Protein AF-A0A2T4V054-F1 (afdb_monomer_lite)

Radius of gyration: 21.87 Å; chains: 1; bounding box: 86×42×45 Å

Sequence (183 aa):
MKWMMSVMTAVMMFVSVGAARAADAPSCDAKTSPIANQKAADAACPGVCTKAGYGKWNGQWTNTPPSGVGPVCGCAAKSQDAKTSPIANQQDADKRCPSVCKGANGVWNGQWTNTPPSGAGPVCGCYQMKAADVKTSPIANQQDADKRCPAVCAGAKATWNGQWTNTPPSGAGPVCGCLTPSC

pLDDT: mean 85.58, std 17.86, range [34.59, 98.06]

Structure (mmCIF, N/CA/C/O backbone):
data_AF-A0A2T4V054-F1
#
_entry.id   AF-A0A2T4V054-F1
#
loop_
_atom_site.group_PDB
_atom_site.id
_atom_site.type_symbol
_atom_site.label_atom_id
_atom_site.label_alt_id
_atom_site.label_comp_id
_atom_site.label_asym_id
_atom_site.label_entity_id
_atom_site.label_seq_id
_atom_site.pdbx_PDB_ins_code
_atom_site.Cartn_x
_atom_site.Cartn_y
_atom_site.Cartn_z
_atom_site.occupancy
_atom_site.B_iso_or_equiv
_atom_site.auth_seq_id
_atom_site.auth_comp_id
_atom_site.auth_asym_id
_atom_site.auth_atom_id
_atom_site.pdbx_PDB_model_num
ATOM 1 N N . MET A 1 1 ? 60.640 27.526 14.794 1.00 42.44 1 MET A N 1
ATOM 2 C CA . MET A 1 1 ? 59.370 27.788 14.082 1.00 42.44 1 MET A CA 1
ATOM 3 C C . MET A 1 1 ? 58.740 26.451 13.731 1.00 42.44 1 MET A C 1
ATOM 5 O O . MET A 1 1 ? 59.196 25.802 12.801 1.00 42.44 1 MET A O 1
ATOM 9 N N . LYS A 1 2 ? 57.784 25.972 14.530 1.00 38.00 2 LYS A N 1
ATOM 10 C CA . LYS A 1 2 ? 57.087 24.704 14.280 1.00 38.00 2 LYS A CA 1
ATOM 11 C C . LYS A 1 2 ? 55.597 25.012 14.371 1.00 38.00 2 LYS A C 1
ATOM 13 O O . LYS A 1 2 ? 55.129 25.487 15.398 1.00 38.00 2 LYS A O 1
ATOM 18 N N . TRP A 1 3 ? 54.944 24.916 13.220 1.00 35.88 3 TRP A N 1
ATOM 19 C CA . TRP A 1 3 ? 53.585 25.369 12.955 1.00 35.88 3 TRP A CA 1
ATOM 20 C C . TRP A 1 3 ? 52.555 24.543 13.735 1.00 35.88 3 TRP A C 1
ATOM 22 O O . TRP A 1 3 ? 52.638 23.317 13.762 1.00 35.88 3 TRP A O 1
ATOM 32 N N . MET A 1 4 ? 51.578 25.225 14.338 1.00 38.69 4 MET A N 1
ATOM 33 C CA . MET A 1 4 ? 50.350 24.623 14.864 1.00 38.69 4 MET A CA 1
ATOM 34 C C . MET A 1 4 ? 49.460 24.229 13.679 1.00 38.69 4 MET A C 1
ATOM 36 O O . MET A 1 4 ? 49.055 25.089 12.900 1.00 38.69 4 MET A O 1
ATOM 40 N N . MET A 1 5 ? 49.151 22.941 13.533 1.00 35.12 5 MET A N 1
ATOM 41 C CA . MET A 1 5 ? 48.076 22.483 12.653 1.00 35.12 5 MET A CA 1
ATOM 42 C C . MET A 1 5 ? 46.767 22.462 13.447 1.00 35.12 5 MET A C 1
ATOM 44 O O . MET A 1 5 ? 46.600 21.654 14.359 1.00 35.12 5 MET A O 1
ATOM 48 N N . SER A 1 6 ? 45.852 23.366 13.093 1.00 42.09 6 SER A N 1
ATOM 49 C CA . SER A 1 6 ? 44.448 23.327 13.505 1.00 42.09 6 SER A CA 1
ATOM 50 C C . SER A 1 6 ? 43.785 22.055 12.986 1.00 42.09 6 SER A C 1
ATOM 52 O O . SER A 1 6 ? 43.745 21.811 11.781 1.00 42.09 6 SER A O 1
ATOM 54 N N . VAL A 1 7 ? 43.221 21.268 13.897 1.00 38.94 7 VAL A N 1
ATOM 55 C CA . VAL A 1 7 ? 42.342 20.146 13.565 1.00 38.94 7 VAL A CA 1
ATOM 56 C C . VAL A 1 7 ? 40.969 20.726 13.222 1.00 38.94 7 VAL A C 1
ATOM 58 O O . VAL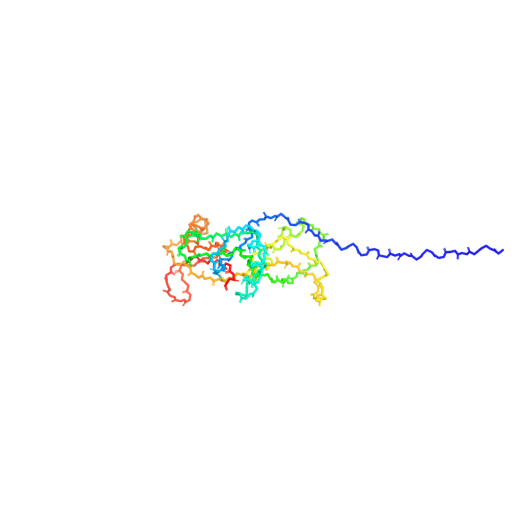 A 1 7 ? 40.240 21.179 14.100 1.00 38.94 7 VAL A O 1
ATOM 61 N N . MET A 1 8 ? 40.625 20.751 11.933 1.00 36.91 8 MET A N 1
ATOM 62 C CA . MET A 1 8 ? 39.249 20.972 11.486 1.00 36.91 8 MET A CA 1
ATOM 63 C C . MET A 1 8 ? 38.428 19.720 11.801 1.00 36.91 8 MET A C 1
ATOM 65 O O . MET A 1 8 ? 38.598 18.676 11.172 1.00 36.91 8 MET A O 1
ATOM 69 N N . THR A 1 9 ? 37.529 19.824 12.774 1.00 39.38 9 THR A N 1
ATOM 70 C CA . THR A 1 9 ? 36.533 18.794 13.072 1.00 39.38 9 THR A CA 1
ATOM 71 C C . THR A 1 9 ? 35.526 18.729 11.92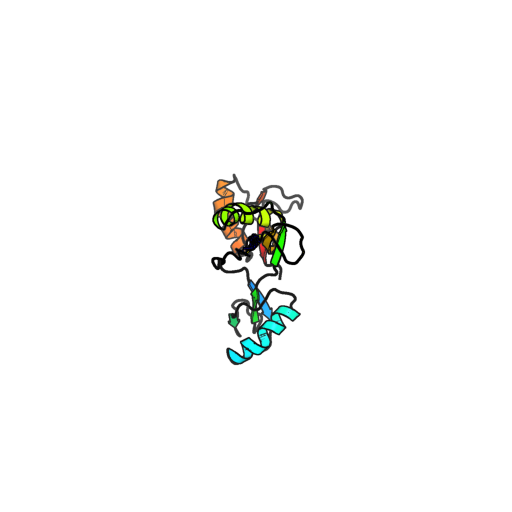3 1.00 39.38 9 THR A C 1
ATOM 73 O O . THR A 1 9 ? 34.579 19.510 11.861 1.00 39.38 9 THR A O 1
ATOM 76 N N . ALA A 1 10 ? 35.738 17.807 10.986 1.00 36.38 10 ALA A N 1
ATOM 77 C CA . ALA A 1 10 ? 34.748 17.456 9.978 1.00 36.38 10 ALA A CA 1
ATOM 78 C C . ALA A 1 10 ? 33.582 16.730 10.665 1.00 36.38 10 ALA A C 1
ATOM 80 O O . ALA A 1 10 ? 33.705 15.577 11.079 1.00 36.38 10 ALA A O 1
ATOM 81 N N . VAL A 1 11 ? 32.444 17.411 10.807 1.00 39.69 11 VAL A N 1
ATOM 82 C CA . VAL A 1 11 ? 31.180 16.781 11.202 1.00 39.69 11 VAL A CA 1
ATOM 83 C C . VAL A 1 11 ? 30.738 15.892 10.038 1.00 39.69 11 VAL A C 1
ATOM 85 O O . VAL A 1 11 ? 30.107 16.357 9.092 1.00 39.69 11 VAL A O 1
ATOM 88 N N . MET A 1 12 ? 31.114 14.610 10.071 1.00 34.59 12 MET A N 1
ATOM 89 C CA . MET A 1 12 ? 30.532 13.590 9.198 1.00 34.59 12 MET A CA 1
ATOM 90 C C . MET A 1 12 ? 29.040 13.484 9.525 1.00 34.59 12 MET A C 1
ATOM 92 O O . MET A 1 12 ? 28.652 12.862 10.513 1.00 34.59 12 MET A O 1
ATOM 96 N N . MET A 1 13 ? 28.193 14.111 8.708 1.00 37.84 13 MET A N 1
ATOM 97 C CA . MET A 1 13 ? 26.762 13.822 8.711 1.00 37.84 13 MET A CA 1
ATOM 98 C C . MET A 1 13 ? 26.572 12.408 8.161 1.00 37.84 13 MET A C 1
ATOM 100 O O . MET A 1 13 ? 26.610 12.180 6.954 1.00 37.84 13 MET A O 1
ATOM 104 N N . PHE A 1 14 ? 26.410 11.445 9.064 1.00 35.50 14 PHE A N 1
ATOM 105 C CA . PHE A 1 14 ? 25.989 10.096 8.715 1.00 35.50 14 PHE A CA 1
ATOM 106 C C . PHE A 1 14 ? 24.560 10.162 8.165 1.00 35.50 14 PHE A C 1
ATOM 108 O O . PHE A 1 14 ? 23.611 10.439 8.899 1.00 35.50 14 PHE A O 1
ATOM 115 N N . VAL A 1 15 ? 24.402 9.923 6.862 1.00 42.66 15 VAL A N 1
ATOM 116 C CA . VAL A 1 15 ? 23.090 9.698 6.248 1.00 42.66 15 VAL A CA 1
ATOM 117 C C . VAL A 1 15 ? 22.665 8.279 6.618 1.00 42.66 15 VAL A C 1
ATOM 119 O O . VAL A 1 15 ? 22.971 7.317 5.916 1.00 42.66 15 VAL A O 1
ATOM 122 N N . SER A 1 16 ? 22.012 8.127 7.768 1.00 40.94 16 SER A N 1
ATOM 123 C CA . SER A 1 16 ? 21.451 6.847 8.200 1.00 40.94 16 SER A CA 1
ATOM 124 C C . SER A 1 16 ? 20.199 6.553 7.372 1.00 40.94 16 SER A C 1
ATOM 126 O O . SER A 1 16 ? 19.096 6.951 7.738 1.00 40.94 16 SER A O 1
ATOM 128 N N . VAL A 1 17 ? 20.355 5.872 6.237 1.00 53.53 17 VAL A N 1
ATOM 129 C CA . VAL A 1 17 ? 19.216 5.250 5.550 1.00 53.53 17 VAL A CA 1
ATOM 130 C C . VAL A 1 17 ? 18.966 3.913 6.246 1.00 53.53 17 VAL A C 1
ATOM 132 O O . VAL A 1 17 ? 19.754 2.979 6.102 1.00 53.53 17 VAL A O 1
ATOM 135 N N . GLY A 1 18 ? 17.918 3.829 7.066 1.00 47.25 18 GLY A N 1
ATOM 136 C CA . GLY A 1 18 ? 17.509 2.563 7.674 1.00 47.25 18 GLY A CA 1
ATOM 137 C C . GLY A 1 18 ? 17.113 1.555 6.592 1.00 47.25 18 GLY A C 1
ATOM 138 O O . GLY A 1 18 ? 16.280 1.854 5.737 1.00 47.25 18 GLY A O 1
ATOM 139 N N . ALA A 1 19 ? 17.714 0.363 6.600 1.00 46.66 19 ALA A N 1
ATOM 140 C CA . ALA A 1 19 ? 17.305 -0.727 5.721 1.00 46.66 19 ALA A CA 1
ATOM 141 C C . ALA A 1 19 ? 15.933 -1.255 6.173 1.00 46.66 19 ALA A C 1
ATOM 143 O O . ALA A 1 19 ? 15.786 -1.752 7.290 1.00 46.66 19 ALA A O 1
ATOM 144 N N . ALA A 1 20 ? 14.926 -1.138 5.307 1.00 45.62 20 ALA A N 1
ATOM 145 C CA . ALA A 1 20 ? 13.578 -1.610 5.596 1.00 45.62 20 ALA A CA 1
ATOM 146 C C . ALA A 1 20 ? 13.527 -3.139 5.692 1.00 45.62 20 ALA A C 1
ATOM 148 O O . ALA A 1 20 ? 14.070 -3.855 4.848 1.00 45.62 20 ALA A O 1
ATOM 149 N N . ARG A 1 21 ? 12.779 -3.645 6.677 1.00 42.16 21 ARG A N 1
ATOM 150 C CA . ARG A 1 21 ? 12.194 -4.982 6.572 1.00 42.16 21 ARG A CA 1
ATOM 151 C C . ARG A 1 21 ? 11.099 -4.874 5.515 1.00 42.16 21 ARG A C 1
ATOM 153 O O . ARG A 1 21 ? 10.192 -4.061 5.673 1.00 42.16 21 ARG A O 1
ATOM 160 N N . ALA A 1 22 ? 11.203 -5.640 4.433 1.00 37.44 22 ALA A N 1
ATOM 161 C CA . ALA A 1 22 ? 10.132 -5.758 3.455 1.00 37.44 22 ALA A CA 1
ATOM 162 C C . ALA A 1 22 ? 8.937 -6.451 4.132 1.00 37.44 22 ALA A C 1
ATOM 164 O O . ALA A 1 22 ? 8.830 -7.671 4.127 1.00 37.44 22 ALA A O 1
ATOM 165 N N . ALA A 1 23 ? 8.077 -5.676 4.791 1.00 44.91 23 ALA A N 1
ATOM 166 C CA . ALA A 1 23 ? 6.675 -6.047 4.880 1.00 44.91 23 ALA A CA 1
ATOM 167 C C . ALA A 1 23 ? 6.145 -6.020 3.444 1.00 44.91 23 ALA A C 1
ATOM 169 O O . ALA A 1 23 ? 6.506 -5.099 2.705 1.00 44.91 23 ALA A O 1
ATOM 170 N N . ASP A 1 24 ? 5.366 -7.024 3.037 1.00 60.12 24 ASP A N 1
ATOM 171 C CA . ASP A 1 24 ? 4.800 -7.104 1.690 1.00 60.12 24 ASP A CA 1
ATOM 172 C C . ASP A 1 24 ? 4.144 -5.766 1.335 1.00 60.12 24 ASP A C 1
ATOM 174 O O . ASP A 1 24 ? 3.105 -5.388 1.882 1.00 60.12 24 ASP A O 1
ATOM 178 N N . ALA A 1 25 ? 4.827 -4.993 0.489 1.00 66.81 25 ALA A N 1
ATOM 179 C CA . ALA A 1 25 ? 4.408 -3.646 0.158 1.00 66.81 25 ALA A CA 1
ATOM 180 C C . ALA A 1 25 ? 3.007 -3.721 -0.457 1.00 66.81 25 ALA A C 1
ATOM 182 O O . ALA A 1 25 ? 2.797 -4.552 -1.349 1.00 66.81 25 ALA A O 1
ATOM 183 N N . PRO A 1 26 ? 2.059 -2.857 -0.048 1.00 83.44 26 PRO A N 1
ATOM 184 C CA . PRO A 1 26 ? 0.766 -2.804 -0.702 1.00 83.44 26 PRO A CA 1
ATOM 185 C C . PRO A 1 26 ? 0.980 -2.600 -2.206 1.00 83.44 26 PRO A C 1
ATOM 187 O O . PRO A 1 26 ? 1.778 -1.750 -2.618 1.00 83.44 26 PRO A O 1
ATOM 190 N N . SER A 1 27 ? 0.320 -3.422 -3.018 1.00 85.75 27 SER A N 1
ATOM 191 C CA . SER A 1 27 ? 0.563 -3.508 -4.455 1.00 85.75 27 SER A CA 1
ATOM 192 C C . SER A 1 27 ? -0.685 -3.185 -5.273 1.00 85.75 27 SER A C 1
ATOM 194 O O . SER A 1 27 ? -1.819 -3.287 -4.806 1.00 85.75 27 SER A O 1
ATOM 196 N N . CYS A 1 28 ? -0.444 -2.750 -6.504 1.00 90.00 28 CYS A N 1
ATOM 197 C CA . CYS A 1 28 ? -1.423 -2.325 -7.486 1.00 90.00 28 CYS A CA 1
ATOM 198 C C . CYS A 1 28 ? -1.206 -3.108 -8.776 1.00 90.00 28 CYS A C 1
ATOM 200 O O . CYS A 1 28 ? -0.109 -3.083 -9.333 1.00 90.00 28 CYS A O 1
ATOM 202 N N . ASP A 1 29 ? -2.256 -3.733 -9.296 1.00 92.88 29 ASP A N 1
ATOM 203 C CA . ASP A 1 29 ? -2.210 -4.358 -10.614 1.00 92.88 29 ASP A CA 1
ATOM 204 C C . ASP A 1 29 ? -2.430 -3.299 -11.700 1.00 92.88 29 ASP A C 1
ATOM 206 O O . ASP A 1 29 ? -3.502 -2.692 -11.804 1.00 92.88 29 ASP A O 1
ATOM 210 N N . ALA A 1 30 ? -1.419 -3.076 -12.537 1.00 94.19 30 ALA A N 1
ATOM 211 C CA . ALA A 1 30 ? -1.528 -2.219 -13.711 1.00 94.19 30 ALA A CA 1
ATOM 212 C C . ALA A 1 30 ? -1.707 -3.068 -14.970 1.00 94.19 30 ALA A C 1
ATOM 214 O O . ALA A 1 30 ? -0.842 -3.873 -15.315 1.00 94.19 30 ALA A O 1
ATOM 215 N N . LYS A 1 31 ? -2.830 -2.873 -15.670 1.00 95.56 31 LYS A N 1
ATOM 216 C CA . LYS A 1 31 ? -3.133 -3.580 -16.922 1.00 95.56 31 LYS A CA 1
ATOM 217 C C . LYS A 1 31 ? -2.047 -3.351 -17.970 1.00 95.56 31 LYS A C 1
ATOM 219 O O . LYS A 1 31 ? -1.586 -2.227 -18.169 1.00 95.56 31 LYS A O 1
ATOM 224 N N . THR A 1 32 ? -1.707 -4.414 -18.685 1.00 95.88 32 THR A N 1
ATOM 225 C CA . THR A 1 32 ? -0.728 -4.404 -19.770 1.00 95.88 32 THR A CA 1
ATOM 226 C C . THR A 1 32 ? -1.152 -5.351 -20.894 1.00 95.88 32 THR A C 1
ATOM 228 O O . THR A 1 32 ? -2.123 -6.098 -20.781 1.00 95.88 32 THR A O 1
ATOM 231 N N . SER A 1 33 ? -0.436 -5.291 -22.013 1.00 94.06 33 SER A N 1
ATOM 232 C CA . SER A 1 33 ? -0.503 -6.330 -23.045 1.00 94.06 33 SER A CA 1
ATOM 233 C C . SER A 1 33 ? 0.184 -7.613 -22.557 1.00 94.06 33 SER A C 1
ATOM 235 O O . SER A 1 33 ? 1.006 -7.532 -21.642 1.00 94.06 33 SER A O 1
ATOM 237 N N . PRO A 1 34 ? -0.107 -8.786 -23.155 1.00 96.31 34 PRO A N 1
ATOM 238 C CA . PRO A 1 34 ? 0.550 -10.035 -22.784 1.00 96.31 34 PRO A CA 1
ATOM 239 C C . PRO A 1 34 ? 2.073 -9.913 -22.759 1.00 96.31 34 PRO A C 1
ATOM 241 O O . PRO A 1 34 ? 2.689 -9.413 -23.701 1.00 96.31 34 PRO A O 1
ATOM 244 N N . ILE A 1 35 ? 2.676 -10.384 -21.672 1.00 96.81 35 ILE A N 1
ATOM 245 C CA . ILE A 1 35 ? 4.122 -10.375 -21.472 1.00 96.81 35 ILE A CA 1
ATOM 246 C C . ILE A 1 35 ? 4.659 -11.770 -21.784 1.00 96.81 35 ILE A C 1
ATOM 248 O O . ILE A 1 35 ? 4.182 -12.768 -21.247 1.00 96.81 35 ILE A O 1
ATOM 252 N N . ALA A 1 36 ? 5.662 -11.846 -22.656 1.00 97.12 36 ALA A N 1
ATOM 253 C CA . ALA A 1 36 ? 6.212 -13.124 -23.101 1.00 97.12 36 ALA A CA 1
ATOM 254 C C . ALA A 1 36 ? 7.127 -13.790 -22.059 1.00 97.12 36 ALA A C 1
ATOM 256 O O . ALA A 1 36 ? 7.195 -15.013 -21.989 1.00 97.12 36 ALA A O 1
ATOM 257 N N . ASN A 1 37 ? 7.882 -12.998 -21.293 1.00 97.00 37 ASN A N 1
ATOM 258 C CA . ASN A 1 37 ? 8.886 -13.473 -20.340 1.00 97.00 37 ASN A CA 1
ATOM 259 C C . ASN A 1 37 ? 9.347 -12.341 -19.407 1.00 97.00 37 ASN A C 1
ATOM 261 O O . ASN A 1 37 ? 8.983 -11.179 -19.592 1.00 97.00 37 ASN A O 1
ATOM 265 N N . GLN A 1 38 ? 10.212 -12.682 -18.449 1.00 97.12 38 GLN A N 1
ATOM 266 C CA . GLN A 1 38 ? 10.761 -11.733 -17.482 1.00 97.12 38 GLN A CA 1
ATOM 267 C C . GLN A 1 38 ? 11.469 -10.542 -18.142 1.00 97.12 38 GLN A C 1
ATOM 269 O O . GLN A 1 38 ? 11.208 -9.411 -17.762 1.00 97.12 38 GLN A O 1
ATOM 274 N N . LYS A 1 39 ? 12.279 -10.761 -19.187 1.00 98.06 39 LYS A N 1
ATOM 275 C CA . LYS A 1 39 ? 12.989 -9.674 -19.886 1.00 98.06 39 LYS A CA 1
ATOM 276 C C . LYS A 1 39 ? 12.021 -8.661 -20.510 1.00 98.06 39 LYS A C 1
ATOM 278 O O . LYS A 1 39 ? 12.285 -7.461 -20.506 1.00 98.06 39 LYS A O 1
ATOM 283 N N . ALA A 1 40 ? 10.898 -9.135 -21.052 1.00 97.62 40 ALA A N 1
ATOM 284 C CA . ALA A 1 40 ? 9.838 -8.263 -21.549 1.00 97.62 40 ALA A CA 1
ATOM 285 C C . ALA A 1 40 ? 9.131 -7.514 -20.403 1.00 97.62 40 ALA A C 1
ATOM 287 O O . ALA A 1 40 ? 8.816 -6.334 -20.562 1.00 97.62 40 ALA A O 1
ATOM 288 N N . ALA A 1 41 ? 8.938 -8.156 -19.245 1.00 97.25 41 ALA A N 1
ATOM 289 C CA . ALA A 1 41 ? 8.420 -7.497 -18.045 1.00 97.25 41 ALA A CA 1
ATOM 290 C C . ALA A 1 41 ? 9.363 -6.387 -17.556 1.00 97.25 41 ALA A C 1
ATOM 292 O O . ALA A 1 41 ? 8.908 -5.266 -17.335 1.00 97.25 41 ALA A O 1
ATOM 293 N N . ASP A 1 42 ? 10.668 -6.669 -17.475 1.00 97.31 42 ASP A N 1
ATOM 294 C CA . ASP A 1 42 ? 11.698 -5.720 -17.035 1.00 97.31 42 ASP A CA 1
ATOM 295 C C . ASP A 1 42 ? 11.697 -4.446 -17.891 1.00 97.31 42 ASP A C 1
ATOM 297 O O . ASP A 1 42 ? 11.855 -3.338 -17.377 1.00 97.31 42 ASP A O 1
ATOM 301 N N . ALA A 1 43 ? 11.473 -4.595 -19.200 1.00 97.56 43 ALA A N 1
ATOM 302 C CA . ALA A 1 43 ? 11.415 -3.478 -20.135 1.00 97.56 43 ALA A CA 1
ATOM 303 C C . ALA A 1 43 ? 10.085 -2.701 -20.075 1.00 97.56 43 ALA A C 1
ATOM 305 O O . ALA A 1 43 ? 10.082 -1.474 -20.183 1.00 97.56 43 ALA A O 1
ATOM 306 N N . ALA A 1 44 ? 8.951 -3.392 -19.930 1.00 97.12 44 ALA A N 1
ATOM 307 C CA . ALA A 1 44 ? 7.629 -2.779 -20.062 1.00 97.12 44 ALA A CA 1
ATOM 308 C C . ALA A 1 44 ? 7.055 -2.273 -18.730 1.00 97.12 44 ALA A C 1
ATOM 310 O O . ALA A 1 44 ? 6.527 -1.158 -18.653 1.00 97.12 44 ALA A O 1
ATOM 311 N N . CYS A 1 45 ? 7.140 -3.081 -17.673 1.00 97.56 45 CYS A N 1
ATOM 312 C CA . CYS A 1 45 ? 6.397 -2.857 -16.439 1.00 97.56 45 CYS A CA 1
ATOM 313 C C . CYS A 1 45 ? 6.753 -1.568 -15.684 1.00 97.56 45 CYS A C 1
ATOM 315 O O . CYS A 1 45 ? 5.826 -0.930 -15.176 1.00 97.56 45 CYS A O 1
ATOM 317 N N . PRO A 1 46 ? 8.015 -1.095 -15.645 1.00 97.06 46 PRO A N 1
ATOM 318 C CA . PRO A 1 46 ? 8.319 0.215 -15.068 1.00 97.06 46 PRO A CA 1
ATOM 319 C C . PRO A 1 46 ? 7.529 1.355 -15.734 1.00 97.06 46 PRO A C 1
ATOM 321 O O . PRO A 1 46 ? 6.968 2.218 -15.051 1.00 97.06 46 PRO A O 1
ATOM 324 N N . GLY A 1 47 ? 7.429 1.328 -17.068 1.00 96.75 47 GLY A N 1
ATOM 325 C CA . GLY A 1 47 ? 6.664 2.302 -17.847 1.00 96.75 47 GLY A CA 1
ATOM 326 C C . GLY A 1 47 ? 5.155 2.171 -17.643 1.00 96.75 47 GLY A C 1
ATOM 327 O O . GLY A 1 47 ? 4.470 3.180 -17.475 1.00 96.75 47 GLY A O 1
ATOM 328 N N . VAL A 1 48 ? 4.639 0.939 -17.584 1.00 96.75 48 VAL A N 1
ATOM 329 C CA . VAL A 1 48 ? 3.222 0.657 -17.292 1.00 96.75 48 VAL A CA 1
ATOM 330 C C . VAL A 1 48 ? 2.821 1.215 -15.923 1.00 96.75 48 VAL A C 1
ATOM 332 O O . VAL A 1 48 ? 1.836 1.948 -15.834 1.00 96.75 48 VAL A O 1
ATOM 335 N N . CYS A 1 49 ? 3.606 0.945 -14.876 1.00 95.25 49 CYS A N 1
ATOM 336 C CA . CYS A 1 49 ? 3.341 1.460 -13.531 1.00 95.25 49 CYS A CA 1
ATOM 337 C C . CYS A 1 49 ? 3.364 2.992 -13.480 1.00 95.25 49 CYS A C 1
ATOM 339 O O . CYS A 1 49 ? 2.488 3.612 -12.876 1.00 95.25 49 CYS A O 1
ATOM 341 N N . THR A 1 50 ? 4.326 3.607 -14.172 1.00 93.81 50 THR A N 1
ATOM 342 C CA . THR A 1 50 ? 4.446 5.070 -14.245 1.00 93.81 50 THR A CA 1
ATOM 343 C C . THR A 1 50 ? 3.245 5.684 -14.963 1.00 93.81 50 THR A C 1
ATOM 345 O O . THR A 1 50 ? 2.655 6.644 -14.470 1.00 93.81 50 THR A O 1
ATOM 348 N N . LYS A 1 51 ? 2.827 5.104 -16.095 1.00 94.69 51 LYS A N 1
ATOM 349 C CA . LYS A 1 51 ? 1.676 5.569 -16.881 1.00 94.69 51 LYS A CA 1
ATOM 350 C C . LYS A 1 51 ? 0.351 5.415 -16.134 1.00 94.69 51 LYS A C 1
ATOM 352 O O . LYS A 1 51 ? -0.521 6.266 -16.275 1.00 94.69 51 LYS A O 1
ATOM 357 N N . ALA A 1 52 ? 0.209 4.361 -15.333 1.00 92.12 52 ALA A N 1
ATOM 358 C CA . ALA A 1 52 ? -0.934 4.182 -14.440 1.00 92.12 52 ALA A CA 1
ATOM 359 C C . ALA A 1 52 ? -0.926 5.173 -13.259 1.00 92.12 52 ALA A C 1
ATOM 361 O O . ALA A 1 52 ? -1.917 5.296 -12.546 1.00 92.12 52 ALA A O 1
ATOM 362 N N . GLY A 1 53 ? 0.182 5.893 -13.051 1.00 90.88 53 GLY A N 1
ATOM 363 C CA . GLY A 1 53 ? 0.360 6.771 -11.908 1.00 90.88 53 GLY A CA 1
ATOM 364 C C . GLY A 1 53 ? 0.455 5.986 -10.603 1.00 90.88 53 GLY A C 1
ATOM 365 O O . GLY A 1 53 ? -0.049 6.459 -9.591 1.00 90.88 53 GLY A O 1
ATOM 366 N N . TYR A 1 54 ? 1.056 4.800 -10.605 1.00 91.38 54 TYR A N 1
ATOM 367 C CA . TYR A 1 54 ? 1.316 4.019 -9.393 1.00 91.38 54 TYR A CA 1
ATOM 368 C C . TYR A 1 54 ? 2.763 4.222 -8.919 1.00 91.38 54 TYR A C 1
ATOM 370 O O . TYR A 1 54 ? 3.508 5.039 -9.467 1.00 91.38 54 TYR A O 1
ATOM 378 N N . GLY A 1 55 ? 3.161 3.519 -7.858 1.00 89.12 55 GLY A N 1
ATOM 379 C CA . GLY A 1 55 ? 4.560 3.426 -7.448 1.00 89.12 55 GLY A CA 1
ATOM 380 C C . GLY A 1 55 ? 5.394 2.598 -8.430 1.00 89.12 55 GLY A C 1
ATOM 381 O O . GLY A 1 55 ? 4.927 2.164 -9.483 1.00 89.12 55 GLY A O 1
ATOM 382 N N . LYS A 1 56 ? 6.666 2.376 -8.091 1.00 91.44 56 LYS A N 1
ATOM 383 C CA . LYS A 1 56 ? 7.598 1.624 -8.946 1.00 91.44 56 LYS A CA 1
ATOM 384 C C . LYS A 1 56 ? 7.125 0.186 -9.164 1.00 91.44 56 LYS A C 1
ATOM 386 O O . LYS A 1 56 ? 6.464 -0.391 -8.304 1.00 91.44 56 LYS A O 1
ATOM 391 N N . TRP A 1 57 ? 7.516 -0.403 -10.290 1.00 93.88 57 TRP A N 1
ATOM 392 C CA . TRP A 1 57 ? 7.330 -1.831 -10.524 1.00 93.88 57 TRP A CA 1
ATOM 393 C C . TRP A 1 57 ? 8.005 -2.653 -9.418 1.00 93.88 57 TRP A C 1
ATOM 395 O O . TRP A 1 57 ? 9.140 -2.362 -9.039 1.00 93.88 57 TRP A O 1
ATOM 405 N N . ASN A 1 58 ? 7.299 -3.654 -8.893 1.00 91.69 58 ASN A N 1
ATOM 406 C CA . ASN A 1 58 ? 7.761 -4.476 -7.771 1.00 91.69 58 ASN A CA 1
ATOM 407 C C . ASN A 1 58 ? 8.404 -5.806 -8.214 1.00 91.69 58 ASN A C 1
ATOM 409 O O . ASN A 1 58 ? 8.661 -6.671 -7.381 1.00 91.69 58 ASN A O 1
ATOM 413 N N . GLY A 1 59 ? 8.630 -5.985 -9.520 1.00 93.81 59 GLY A N 1
ATOM 414 C CA . GLY A 1 59 ? 9.197 -7.204 -10.104 1.00 93.81 59 GLY A CA 1
ATOM 415 C C . GLY A 1 59 ? 8.165 -8.282 -10.448 1.00 93.81 59 GLY A C 1
ATOM 416 O O . GLY A 1 59 ? 8.493 -9.225 -11.164 1.00 93.81 59 GLY A O 1
ATOM 417 N N . GLN A 1 60 ? 6.918 -8.145 -9.991 1.00 94.81 60 GLN A N 1
ATOM 418 C CA . GLN A 1 60 ? 5.857 -9.116 -10.250 1.00 94.81 60 GLN A CA 1
ATOM 419 C C . GLN A 1 60 ? 5.104 -8.784 -11.539 1.00 94.81 60 GLN A C 1
ATOM 421 O O . GLN A 1 60 ? 4.875 -7.619 -11.876 1.00 94.81 60 GLN A O 1
ATOM 426 N N . TRP A 1 61 ? 4.687 -9.816 -12.260 1.00 96.31 61 TRP A N 1
ATOM 427 C CA . TRP A 1 61 ? 3.799 -9.713 -13.414 1.00 96.31 61 TRP A CA 1
ATOM 428 C C . TRP A 1 61 ? 3.091 -11.049 -13.628 1.00 96.31 61 TRP A C 1
ATOM 430 O O . TRP A 1 61 ? 3.582 -12.101 -13.220 1.00 96.31 61 TRP A O 1
ATOM 440 N N . THR A 1 62 ? 1.926 -11.019 -14.264 1.00 96.44 62 THR A N 1
ATOM 441 C CA . THR A 1 62 ? 1.224 -12.241 -14.668 1.00 96.44 62 THR A CA 1
ATOM 442 C C . THR A 1 62 ? 0.305 -11.959 -15.845 1.00 96.44 62 THR A C 1
ATOM 444 O O . THR A 1 62 ? -0.312 -10.900 -15.919 1.00 96.44 62 THR A O 1
ATOM 447 N N . ASN A 1 63 ? 0.187 -12.916 -16.767 1.00 96.56 63 ASN A N 1
ATOM 448 C CA . ASN A 1 63 ? -0.807 -12.853 -17.842 1.00 96.56 63 ASN A CA 1
ATOM 449 C C . ASN A 1 63 ? -2.209 -13.273 -17.375 1.00 96.56 63 ASN A C 1
ATOM 451 O O . ASN A 1 63 ? -3.190 -13.028 -18.074 1.00 96.56 63 ASN A O 1
ATOM 455 N N . THR A 1 64 ? -2.305 -13.908 -16.208 1.00 94.44 64 THR A N 1
ATOM 456 C CA . THR A 1 64 ? -3.525 -14.539 -15.696 1.00 94.44 64 THR A CA 1
ATOM 457 C C . THR A 1 64 ? -3.711 -14.201 -14.216 1.00 94.44 64 THR A C 1
ATOM 459 O O . THR A 1 64 ? -3.574 -15.079 -13.358 1.00 94.44 64 THR A O 1
ATOM 462 N N . PRO A 1 65 ? -3.972 -12.928 -13.868 1.00 90.56 65 PRO A N 1
ATOM 463 C CA . PRO A 1 65 ? -4.267 -12.576 -12.490 1.00 90.56 65 PRO A CA 1
ATOM 464 C C . PRO A 1 65 ? -5.607 -13.194 -12.060 1.00 90.56 65 PRO A C 1
ATOM 466 O O . PRO A 1 65 ? -6.525 -13.299 -12.880 1.00 90.56 65 PRO A O 1
ATOM 469 N N . PRO A 1 66 ? -5.785 -13.519 -10.766 1.00 84.19 66 PRO A N 1
ATOM 470 C CA . PRO A 1 66 ? -7.044 -14.062 -10.243 1.00 84.19 66 PRO A CA 1
ATOM 471 C C . PRO A 1 66 ? -8.269 -13.170 -10.491 1.00 84.19 66 PRO A C 1
ATOM 473 O O . PRO A 1 66 ? -9.400 -13.639 -10.480 1.00 84.19 66 PRO A O 1
ATOM 476 N N . SER A 1 67 ? -8.054 -11.871 -10.711 1.00 81.19 67 SER A N 1
ATOM 477 C CA . SER A 1 67 ? -9.104 -10.904 -11.031 1.00 81.19 67 SER A CA 1
ATOM 478 C C . SER A 1 67 ? -9.685 -11.060 -12.443 1.00 81.19 67 SER A C 1
ATOM 480 O O . SER A 1 67 ? -10.710 -10.447 -12.732 1.00 81.19 67 SER A O 1
ATOM 482 N N . GLY A 1 68 ? -9.045 -11.833 -13.329 1.00 85.06 68 GLY A N 1
ATOM 483 C CA . GLY A 1 68 ? -9.503 -12.060 -14.705 1.00 85.06 68 GLY A CA 1
ATOM 484 C C . GLY A 1 68 ? -9.376 -10.845 -15.630 1.00 85.06 68 GLY A C 1
ATOM 485 O O . GLY A 1 68 ? -9.841 -10.882 -16.764 1.00 85.06 68 GLY A O 1
ATOM 486 N N . VAL A 1 69 ? -8.732 -9.762 -15.183 1.00 84.56 69 VAL A N 1
ATOM 487 C CA . VAL A 1 69 ? -8.675 -8.479 -15.910 1.00 84.56 69 VAL A CA 1
ATOM 488 C C . VAL A 1 69 ? -7.678 -8.448 -17.080 1.00 84.56 69 VAL A C 1
ATOM 490 O O . VAL A 1 69 ? -7.452 -7.379 -17.654 1.00 84.56 69 VAL A O 1
ATOM 493 N N . GLY A 1 70 ? -7.104 -9.601 -17.432 1.00 90.69 70 GLY A N 1
ATOM 494 C CA . GLY A 1 70 ? -6.028 -9.752 -18.410 1.00 90.69 70 GLY A CA 1
ATOM 495 C C . GLY A 1 70 ? -4.634 -9.553 -17.801 1.00 90.69 70 GLY A C 1
ATOM 496 O O . GLY A 1 70 ? -4.511 -9.466 -16.583 1.00 90.69 70 GLY A O 1
ATOM 497 N N . PRO A 1 71 ? -3.578 -9.492 -18.624 1.00 96.56 71 PRO A N 1
ATOM 498 C CA . PRO A 1 71 ? -2.205 -9.342 -18.155 1.00 96.56 71 PRO A CA 1
ATOM 499 C C . PRO A 1 71 ? -1.968 -8.081 -17.322 1.00 96.56 71 PRO A C 1
ATOM 501 O O . PRO A 1 71 ? -2.475 -7.002 -17.645 1.00 96.56 71 PRO A O 1
ATOM 504 N N . VAL A 1 72 ? -1.163 -8.206 -16.267 1.00 96.69 72 VAL A N 1
ATOM 505 C CA . VAL A 1 72 ? -0.855 -7.120 -15.329 1.00 96.69 72 VAL A CA 1
ATOM 506 C C . VAL A 1 72 ? 0.622 -7.082 -14.946 1.00 96.69 72 VAL A C 1
ATOM 508 O O . VAL A 1 72 ? 1.297 -8.111 -14.865 1.00 96.69 72 VAL A O 1
ATOM 511 N N . CYS A 1 73 ? 1.101 -5.874 -14.664 1.00 96.56 73 CYS A N 1
ATOM 512 C CA . CYS A 1 73 ? 2.334 -5.612 -13.933 1.00 96.56 73 CYS A CA 1
ATOM 513 C C . CYS A 1 73 ? 1.991 -5.273 -12.477 1.00 96.56 73 CYS A C 1
ATOM 515 O O . CYS A 1 73 ? 1.108 -4.450 -12.231 1.00 96.56 73 CYS A O 1
ATOM 517 N N . GLY A 1 74 ? 2.712 -5.862 -11.524 1.00 94.25 74 GLY A N 1
ATOM 518 C CA . GLY A 1 74 ? 2.609 -5.533 -10.105 1.00 94.25 74 GLY A CA 1
ATOM 519 C C . GLY A 1 74 ? 3.376 -4.253 -9.785 1.00 94.25 74 GLY A C 1
ATOM 520 O O . GLY A 1 74 ? 4.600 -4.190 -9.872 1.00 94.25 74 GLY A O 1
ATOM 521 N N . CYS A 1 75 ? 2.670 -3.203 -9.410 1.00 93.25 75 CYS A N 1
ATOM 522 C CA . CYS A 1 75 ? 3.257 -1.926 -9.027 1.00 93.25 75 CYS A CA 1
ATOM 523 C C . CYS A 1 75 ? 3.181 -1.769 -7.511 1.00 93.25 75 CYS A C 1
ATOM 525 O O . CYS A 1 75 ? 2.233 -2.230 -6.883 1.00 93.25 75 CYS A O 1
ATOM 527 N N . ALA A 1 76 ? 4.153 -1.108 -6.896 1.00 90.12 76 ALA A N 1
ATOM 528 C CA . ALA A 1 76 ? 4.016 -0.668 -5.516 1.00 90.12 76 ALA A CA 1
ATOM 529 C C . ALA A 1 76 ? 2.931 0.417 -5.416 1.00 90.12 76 ALA A C 1
ATOM 531 O O . ALA A 1 76 ? 2.724 1.191 -6.355 1.00 90.12 76 ALA A O 1
ATOM 532 N N . ALA A 1 77 ? 2.276 0.523 -4.265 1.00 89.44 77 ALA A N 1
ATOM 533 C CA . ALA A 1 77 ? 1.479 1.696 -3.939 1.00 89.44 77 ALA A CA 1
ATOM 534 C C . ALA A 1 77 ? 2.349 2.962 -3.977 1.00 89.44 77 ALA A C 1
ATOM 536 O O . ALA A 1 77 ? 3.551 2.927 -3.684 1.00 89.44 77 ALA A O 1
ATOM 537 N N . LYS A 1 78 ? 1.740 4.103 -4.312 1.00 89.44 78 LYS A N 1
ATOM 538 C CA . LYS A 1 78 ? 2.414 5.399 -4.177 1.00 89.44 78 LYS A CA 1
ATOM 539 C C . LYS A 1 78 ? 2.851 5.621 -2.734 1.00 89.44 78 LYS A C 1
ATOM 541 O O . LYS A 1 78 ? 2.184 5.180 -1.802 1.00 89.44 78 LYS A O 1
ATOM 546 N N . SER A 1 79 ? 3.946 6.347 -2.553 1.00 89.88 79 SER A N 1
ATOM 547 C CA . SER A 1 79 ? 4.438 6.745 -1.238 1.00 89.88 79 SER A CA 1
ATOM 548 C C . SER A 1 79 ? 4.494 8.259 -1.098 1.00 89.88 79 SER A C 1
ATOM 550 O O . SER A 1 79 ? 4.720 8.971 -2.075 1.00 89.88 79 SER A O 1
ATOM 552 N N . GLN A 1 80 ? 4.334 8.733 0.129 1.00 91.00 80 GLN A N 1
ATOM 553 C CA . GLN A 1 80 ? 4.485 10.124 0.526 1.00 91.00 80 GLN A CA 1
ATOM 554 C C . GLN A 1 80 ? 5.251 10.209 1.843 1.00 91.00 80 GLN A C 1
ATOM 556 O O . GLN A 1 80 ? 5.184 9.294 2.663 1.00 91.00 80 GLN A O 1
ATOM 561 N N . ASP A 1 81 ? 5.924 11.329 2.061 1.00 94.00 81 ASP A N 1
ATOM 562 C CA . ASP A 1 81 ? 6.599 11.603 3.322 1.00 94.00 81 ASP A CA 1
ATOM 563 C C . ASP A 1 81 ? 5.630 12.262 4.308 1.00 94.00 81 ASP A C 1
ATOM 565 O O . ASP A 1 81 ? 4.981 13.263 3.994 1.00 94.00 81 ASP A O 1
ATOM 569 N N . ALA A 1 82 ? 5.551 11.717 5.519 1.00 94.25 82 ALA A N 1
ATOM 570 C CA . ALA A 1 82 ? 4.816 12.306 6.629 1.00 94.25 82 ALA A CA 1
ATOM 571 C C . ALA A 1 82 ? 5.799 12.881 7.652 1.00 94.25 82 ALA A C 1
ATOM 573 O O . ALA A 1 82 ? 6.708 12.189 8.115 1.00 94.25 82 ALA A O 1
ATOM 574 N N . LYS A 1 83 ? 5.620 14.158 8.001 1.00 95.38 83 LYS A N 1
ATOM 575 C CA . LYS A 1 83 ? 6.496 14.869 8.941 1.00 95.38 83 LYS A CA 1
ATOM 576 C C . LYS A 1 83 ? 6.454 14.244 10.333 1.00 95.38 83 LYS A C 1
ATOM 578 O O . LYS A 1 83 ? 5.399 13.830 10.810 1.00 95.38 83 LYS A O 1
ATOM 583 N N . THR A 1 84 ? 7.598 14.253 11.002 1.00 94.81 84 THR A N 1
ATOM 584 C CA . THR A 1 84 ? 7.761 13.785 12.379 1.00 94.81 84 THR A CA 1
ATOM 585 C C . THR A 1 84 ? 8.809 14.624 13.110 1.00 94.81 84 THR A C 1
ATOM 587 O O . THR A 1 84 ? 9.561 15.394 12.515 1.00 94.81 84 THR A O 1
ATOM 590 N N . SER A 1 85 ? 8.867 14.478 14.430 1.00 92.62 85 SER A N 1
ATOM 591 C CA . SER A 1 85 ? 10.025 14.896 15.220 1.00 92.62 85 SER A CA 1
ATOM 592 C C . SER A 1 85 ? 11.257 14.044 14.877 1.00 92.62 85 SER A C 1
ATOM 594 O O . SER A 1 85 ? 11.083 12.921 14.388 1.00 92.62 85 SER A O 1
ATOM 596 N N . PRO A 1 86 ? 12.483 14.527 15.172 1.00 95.25 86 PRO A N 1
ATOM 597 C CA . PRO A 1 86 ? 13.708 13.773 14.930 1.00 95.25 86 PRO A CA 1
ATOM 598 C C . PRO A 1 86 ? 13.648 12.343 15.469 1.00 95.25 86 PRO A C 1
ATOM 600 O O . PRO A 1 86 ? 13.203 12.101 16.598 1.00 95.25 86 PRO A O 1
ATOM 603 N N . ILE A 1 87 ? 14.098 11.414 14.633 1.00 95.12 87 ILE A N 1
ATOM 604 C CA . ILE A 1 87 ? 14.168 9.984 14.919 1.00 95.12 87 ILE A CA 1
ATOM 605 C C . ILE A 1 87 ? 15.605 9.651 15.303 1.00 95.12 87 ILE A C 1
ATOM 607 O O . ILE A 1 87 ? 16.539 9.956 14.559 1.00 95.12 87 ILE A O 1
ATOM 611 N N . ALA A 1 88 ? 15.790 9.021 16.461 1.00 95.44 88 ALA A N 1
ATOM 612 C CA . ALA A 1 88 ? 17.128 8.715 16.963 1.00 95.44 88 ALA A CA 1
ATOM 613 C C . ALA A 1 88 ? 17.780 7.524 16.236 1.00 95.44 88 ALA A C 1
ATOM 615 O O . ALA A 1 88 ? 18.986 7.520 16.003 1.00 95.44 88 ALA A O 1
ATOM 616 N N . ASN A 1 89 ? 16.995 6.492 15.915 1.00 93.25 89 ASN A N 1
ATOM 617 C CA . ASN A 1 89 ? 17.459 5.241 15.315 1.00 93.25 89 ASN A CA 1
ATOM 618 C C . ASN A 1 89 ? 16.279 4.426 14.747 1.00 93.25 89 ASN A C 1
ATOM 620 O O . ASN A 1 89 ? 15.121 4.820 14.864 1.00 93.25 89 ASN A O 1
ATOM 624 N N . GLN A 1 90 ? 16.572 3.256 14.170 1.00 94.06 90 GLN A N 1
ATOM 625 C CA . GLN A 1 90 ? 15.555 2.371 13.592 1.00 94.06 90 GLN A CA 1
ATOM 626 C C . GLN A 1 90 ? 14.492 1.927 14.607 1.00 94.06 90 GLN A C 1
ATOM 628 O O . GLN A 1 90 ? 13.314 1.928 14.278 1.00 94.06 90 GLN A O 1
ATOM 633 N N . GLN A 1 91 ? 14.873 1.607 15.847 1.00 96.06 91 GLN A N 1
ATOM 634 C CA . GLN A 1 91 ? 13.916 1.179 16.873 1.00 96.06 91 GLN A CA 1
ATOM 635 C C . GLN A 1 91 ? 12.941 2.308 17.249 1.00 96.06 91 GLN A C 1
ATOM 637 O O . GLN A 1 91 ? 11.784 2.055 17.591 1.00 96.06 91 GLN A O 1
ATOM 642 N N . ASP A 1 92 ? 13.404 3.556 17.206 1.00 95.38 92 ASP A N 1
ATOM 643 C CA . ASP A 1 92 ? 12.561 4.734 17.390 1.00 95.38 92 ASP A CA 1
ATOM 644 C C . ASP A 1 92 ? 11.593 4.916 16.205 1.00 95.38 92 ASP A C 1
ATOM 646 O O . ASP A 1 92 ? 10.400 5.155 16.410 1.00 95.38 92 ASP A O 1
ATOM 650 N N . ALA A 1 93 ? 12.069 4.699 14.972 1.00 95.56 93 ALA A N 1
ATOM 651 C CA . ALA A 1 93 ? 11.224 4.693 13.777 1.00 95.56 93 ALA A CA 1
ATOM 652 C C . ALA A 1 93 ? 10.144 3.601 13.842 1.00 95.56 93 ALA A C 1
ATOM 654 O O . ALA A 1 93 ? 8.970 3.902 13.633 1.00 95.56 93 ALA A O 1
ATOM 655 N N . ASP A 1 94 ? 10.518 2.372 14.216 1.00 94.19 94 ASP A N 1
ATOM 656 C CA . ASP A 1 94 ? 9.611 1.222 14.331 1.00 94.19 94 ASP A CA 1
ATOM 657 C C . ASP A 1 94 ? 8.436 1.504 15.279 1.00 94.19 94 ASP A C 1
ATOM 659 O O . ASP A 1 94 ? 7.321 1.032 15.062 1.00 94.19 94 ASP A O 1
ATOM 663 N N . LYS A 1 95 ? 8.670 2.302 16.327 1.00 94.62 95 LYS A N 1
ATOM 664 C CA . LYS A 1 95 ? 7.638 2.687 17.299 1.00 94.62 95 LYS A CA 1
ATOM 665 C C . LYS A 1 95 ? 6.783 3.859 16.820 1.00 94.62 95 LYS A C 1
ATOM 667 O O . LYS A 1 95 ? 5.575 3.862 17.049 1.00 94.62 95 LYS A O 1
ATOM 672 N N . ARG A 1 96 ? 7.389 4.877 16.201 1.00 94.56 96 ARG A N 1
ATOM 673 C CA . ARG A 1 96 ? 6.702 6.142 15.878 1.00 94.56 96 ARG A CA 1
ATOM 674 C C . ARG A 1 96 ? 6.057 6.141 14.501 1.00 94.56 96 ARG A C 1
ATOM 676 O O . ARG A 1 96 ? 4.899 6.538 14.366 1.00 94.56 96 ARG A O 1
ATOM 683 N N . CYS A 1 97 ? 6.793 5.710 13.483 1.00 95.25 97 CYS A N 1
ATOM 684 C CA . CYS A 1 97 ? 6.385 5.866 12.096 1.00 95.25 97 CYS A CA 1
ATOM 685 C C . CYS A 1 97 ? 5.078 5.152 11.726 1.00 95.25 97 CYS A C 1
ATOM 687 O O . CYS A 1 97 ? 4.313 5.737 10.958 1.00 95.25 97 CYS A O 1
ATOM 689 N N . PRO A 1 98 ? 4.728 3.977 12.291 1.00 93.12 98 PRO A N 1
ATOM 690 C CA . PRO A 1 98 ? 3.403 3.398 12.074 1.00 93.12 98 PRO A CA 1
ATOM 691 C C . PRO A 1 98 ? 2.260 4.343 12.470 1.00 93.12 98 PRO A C 1
ATOM 693 O O . PRO A 1 98 ? 1.294 4.486 11.722 1.00 93.12 98 PRO A O 1
ATOM 696 N N . SER A 1 99 ? 2.386 5.036 13.606 1.00 91.88 99 SER A N 1
ATOM 697 C CA . SER A 1 99 ? 1.378 5.993 14.082 1.00 91.88 99 SER A CA 1
ATOM 698 C C . SER A 1 99 ? 1.358 7.273 13.239 1.00 91.88 99 SER A C 1
ATOM 700 O O . SER A 1 99 ? 0.289 7.735 12.840 1.00 91.88 99 SER A O 1
ATOM 702 N N . VAL A 1 100 ? 2.539 7.800 12.886 1.00 94.44 100 VAL A N 1
ATOM 703 C CA . VAL A 1 100 ? 2.677 8.970 11.997 1.00 94.44 100 VAL A CA 1
ATOM 704 C C . VAL A 1 100 ? 2.010 8.703 10.645 1.00 94.44 100 VAL A C 1
ATOM 706 O O . VAL A 1 100 ? 1.197 9.504 10.184 1.00 94.44 100 VAL A O 1
ATOM 709 N N . CYS A 1 101 ? 2.287 7.550 10.033 1.00 92.44 101 CYS A N 1
ATOM 710 C CA . CYS A 1 101 ? 1.675 7.175 8.763 1.00 92.44 101 CYS A CA 1
ATOM 711 C C . CYS A 1 101 ? 0.174 6.929 8.888 1.00 92.44 101 CYS A C 1
ATOM 713 O O . CYS A 1 101 ? -0.574 7.368 8.016 1.00 92.44 101 CYS A O 1
ATOM 715 N N . LYS A 1 102 ? -0.290 6.318 9.986 1.00 87.00 102 LYS A N 1
ATOM 716 C CA . LYS A 1 102 ? -1.724 6.146 10.244 1.00 87.00 102 LYS A CA 1
ATOM 717 C C . LYS A 1 102 ? -2.461 7.490 10.269 1.00 87.00 102 LYS A C 1
ATOM 719 O O . LYS A 1 102 ? -3.521 7.600 9.658 1.00 87.00 102 LYS A O 1
ATOM 724 N N . GLY A 1 103 ? -1.886 8.517 10.900 1.00 87.31 103 GLY A N 1
ATOM 725 C CA . GLY A 1 103 ? -2.440 9.879 10.895 1.00 87.31 103 GLY A CA 1
ATOM 726 C C . GLY A 1 103 ? -2.520 10.517 9.502 1.00 87.31 103 GLY A C 1
ATOM 727 O O . GLY A 1 103 ? -3.361 11.378 9.266 1.00 87.31 103 GLY A O 1
ATOM 728 N N . ALA A 1 104 ? -1.696 10.058 8.559 1.00 87.62 104 ALA A N 1
ATOM 729 C CA . ALA A 1 104 ? -1.695 10.492 7.164 1.00 87.62 104 ALA A CA 1
ATOM 730 C C . ALA A 1 104 ? -2.529 9.582 6.235 1.00 87.62 104 ALA A C 1
ATOM 732 O O . ALA A 1 104 ? -2.326 9.617 5.020 1.00 87.62 104 ALA A O 1
ATOM 733 N N . ASN A 1 105 ? -3.429 8.749 6.783 1.00 85.75 105 ASN A N 1
ATOM 734 C CA . ASN A 1 105 ? -4.156 7.703 6.047 1.00 85.75 105 ASN A CA 1
ATOM 735 C C . ASN A 1 105 ? -3.220 6.804 5.226 1.00 85.75 105 ASN A C 1
ATOM 737 O O . ASN A 1 105 ? -3.509 6.437 4.089 1.00 85.75 105 ASN A O 1
ATOM 741 N N . GLY A 1 106 ? -2.065 6.484 5.796 1.00 88.38 106 GLY A N 1
ATOM 742 C CA . GLY A 1 106 ? -1.042 5.682 5.158 1.00 88.38 106 GLY A CA 1
ATOM 743 C C . GLY A 1 106 ? -0.577 4.526 6.024 1.00 88.38 106 GLY A C 1
ATOM 744 O O . GLY A 1 106 ? -0.907 4.409 7.205 1.00 88.38 106 GLY A O 1
ATOM 745 N N . VAL A 1 107 ? 0.237 3.672 5.418 1.00 88.94 107 VAL A N 1
ATOM 746 C CA . VAL A 1 107 ? 0.929 2.578 6.106 1.00 88.94 107 VAL A CA 1
ATOM 747 C C . VAL A 1 107 ? 2.420 2.835 6.004 1.00 88.94 107 VAL A C 1
ATOM 749 O O . VAL A 1 107 ? 2.916 3.171 4.932 1.00 88.94 107 VAL A O 1
ATOM 752 N N . TRP A 1 108 ? 3.141 2.709 7.115 1.00 92.00 108 TRP A N 1
ATOM 753 C CA . TRP A 1 108 ? 4.583 2.919 7.107 1.00 92.00 108 TRP A CA 1
ATOM 754 C C . TRP A 1 108 ? 5.281 1.900 6.207 1.00 92.00 108 TRP A C 1
ATOM 756 O O . TRP A 1 108 ? 5.028 0.702 6.307 1.00 92.00 108 TRP A O 1
ATOM 766 N N . ASN A 1 109 ? 6.157 2.383 5.327 1.00 90.00 109 ASN A N 1
ATOM 767 C CA . ASN A 1 109 ? 6.868 1.549 4.355 1.00 90.00 109 ASN A CA 1
ATOM 768 C C . ASN A 1 109 ? 8.263 1.107 4.835 1.00 90.00 109 ASN A C 1
ATOM 770 O O . ASN A 1 109 ? 9.070 0.618 4.045 1.00 90.00 109 ASN A O 1
ATOM 774 N N . GLY A 1 110 ? 8.574 1.333 6.115 1.00 91.50 110 GLY A N 1
ATOM 775 C CA . GLY A 1 110 ? 9.877 1.036 6.709 1.00 91.50 110 GLY A CA 1
ATOM 776 C C . GLY A 1 110 ? 10.946 2.105 6.467 1.00 91.50 110 GLY A C 1
ATOM 777 O O . GLY A 1 110 ? 12.016 2.023 7.064 1.00 91.50 110 GLY A O 1
ATOM 778 N N . GLN A 1 111 ? 10.680 3.115 5.633 1.00 92.94 111 GLN A N 1
ATOM 779 C CA . GLN A 1 111 ? 11.619 4.200 5.349 1.00 92.94 111 GLN A CA 1
ATOM 780 C C . GLN A 1 111 ? 11.411 5.370 6.308 1.00 92.94 111 GLN A C 1
ATOM 782 O O . GLN A 1 111 ? 10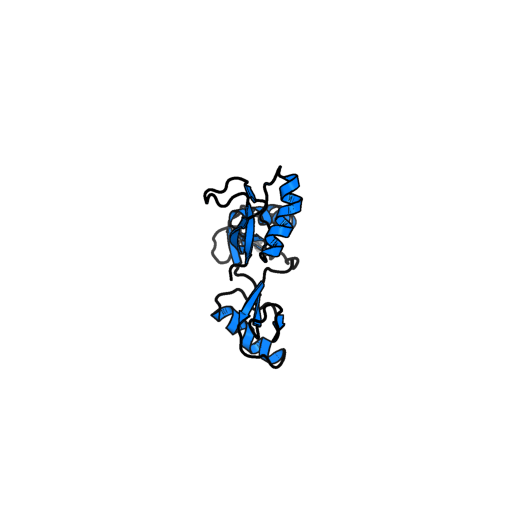.288 5.707 6.691 1.00 92.94 111 GLN A O 1
ATOM 787 N N . TRP A 1 112 ? 12.505 6.021 6.671 1.00 95.44 112 TRP A N 1
ATOM 788 C CA . TRP A 1 112 ? 12.506 7.266 7.424 1.00 95.44 112 TRP A CA 1
ATOM 789 C C . TRP A 1 112 ? 13.818 8.003 7.168 1.00 95.44 112 TRP A C 1
ATOM 791 O O . TRP A 1 112 ? 14.820 7.400 6.780 1.00 95.44 112 TRP A O 1
ATOM 801 N N . THR A 1 113 ? 13.815 9.315 7.369 1.00 95.19 113 THR A N 1
ATOM 802 C CA . THR A 1 113 ? 15.037 10.121 7.323 1.00 95.19 113 THR A CA 1
ATOM 803 C C . THR A 1 113 ? 14.847 11.398 8.123 1.00 95.19 113 THR A C 1
ATOM 805 O O . THR A 1 113 ? 13.772 11.992 8.109 1.00 95.19 113 THR A O 1
ATOM 808 N N . ASN A 1 114 ? 15.895 11.848 8.812 1.00 94.94 114 ASN A N 1
ATOM 809 C CA . ASN A 1 114 ? 15.901 13.166 9.452 1.00 94.94 114 ASN A CA 1
ATOM 810 C C . ASN A 1 114 ? 16.154 14.308 8.452 1.00 94.94 114 ASN A C 1
ATOM 812 O O . ASN A 1 114 ? 15.926 15.472 8.776 1.00 94.94 114 ASN A O 1
ATOM 816 N N . THR A 1 115 ? 16.629 13.982 7.251 1.00 93.69 115 THR A N 1
ATOM 817 C CA . THR A 1 115 ? 17.098 14.943 6.247 1.00 93.69 115 THR A CA 1
ATOM 818 C C . THR A 1 115 ? 16.576 14.550 4.866 1.00 93.69 115 THR A C 1
ATOM 820 O O . THR A 1 115 ? 17.346 14.079 4.022 1.00 93.69 115 THR A O 1
ATOM 823 N N . PRO A 1 116 ? 15.262 14.675 4.614 1.00 89.88 116 PRO A N 1
ATOM 824 C CA . PRO A 1 116 ? 14.732 14.421 3.286 1.00 89.88 116 PRO A CA 1
ATOM 825 C C . PRO A 1 116 ? 15.287 15.449 2.288 1.00 89.88 116 PRO A C 1
ATOM 827 O O . PRO A 1 116 ? 15.543 16.595 2.670 1.00 89.88 116 PRO A O 1
ATOM 830 N N . PRO A 1 117 ? 15.408 15.095 0.996 1.00 85.94 117 PRO A N 1
ATOM 831 C CA . PRO A 1 117 ? 15.908 16.008 -0.038 1.00 85.94 117 PRO A CA 1
ATOM 832 C C . PRO A 1 117 ? 15.123 17.322 -0.157 1.00 85.94 117 PRO A C 1
ATOM 834 O O . PRO A 1 117 ? 15.660 18.326 -0.609 1.00 85.94 117 PRO A O 1
ATOM 837 N N . SER A 1 118 ?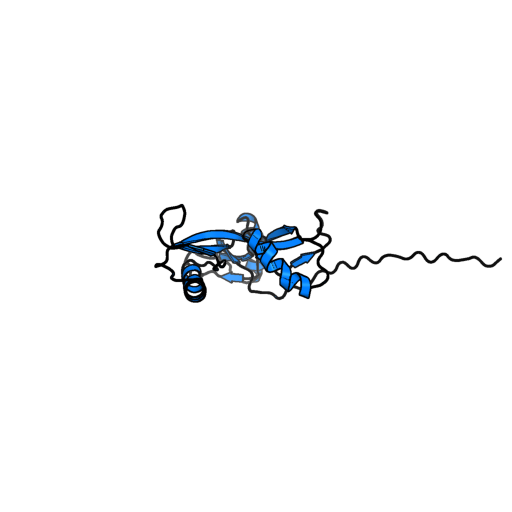 13.856 17.327 0.264 1.00 84.69 118 SER A N 1
ATOM 838 C CA . SER A 1 118 ? 12.994 18.511 0.298 1.00 84.69 118 SER A CA 1
ATOM 839 C C . SER A 1 118 ? 13.379 19.539 1.370 1.00 84.69 118 SER A C 1
ATOM 841 O O . SER A 1 118 ? 12.840 20.643 1.362 1.00 84.69 118 SER A O 1
ATOM 843 N N . GLY A 1 119 ? 14.246 19.185 2.326 1.00 83.69 119 GLY A N 1
ATOM 844 C CA . GLY A 1 119 ? 14.591 20.033 3.472 1.00 83.69 119 GLY A CA 1
ATOM 845 C C . GLY A 1 119 ? 13.466 20.193 4.504 1.00 83.69 119 GLY A C 1
ATOM 846 O O . GLY A 1 119 ? 13.593 20.989 5.428 1.00 83.69 119 GLY A O 1
ATOM 847 N N . ALA A 1 120 ? 12.368 19.436 4.387 1.00 81.19 120 ALA A N 1
ATOM 848 C CA . ALA A 1 120 ? 11.145 19.612 5.179 1.00 81.19 120 ALA A CA 1
ATOM 849 C C . ALA A 1 120 ? 11.223 19.137 6.652 1.00 81.19 120 ALA A C 1
ATOM 851 O O . ALA A 1 120 ? 10.189 19.090 7.327 1.00 81.19 120 ALA A O 1
ATOM 852 N N . GLY A 1 121 ? 12.422 18.812 7.147 1.00 87.62 121 GLY A N 1
ATOM 853 C CA . GLY A 1 121 ? 12.660 18.200 8.457 1.00 87.62 121 GLY A CA 1
ATOM 854 C C . GLY A 1 121 ? 12.435 16.682 8.463 1.00 87.62 121 GLY A C 1
ATOM 855 O O . GLY A 1 121 ? 12.199 16.102 7.409 1.00 87.62 121 GLY A O 1
ATOM 856 N N . PRO A 1 122 ? 12.523 16.015 9.624 1.00 95.38 122 PRO A N 1
ATOM 857 C CA . PRO A 1 122 ? 12.399 14.564 9.719 1.00 95.38 122 PRO A CA 1
ATOM 858 C C . PRO A 1 122 ? 11.063 14.019 9.214 1.00 95.38 122 PRO A C 1
ATOM 860 O O . PRO A 1 122 ? 10.003 14.597 9.467 1.00 95.38 122 PRO A O 1
ATOM 863 N N . VAL A 1 123 ? 11.106 12.880 8.523 1.00 96.31 123 VAL A N 1
ATOM 864 C CA . VAL A 1 123 ? 9.938 12.247 7.901 1.00 96.31 123 VAL A CA 1
ATOM 865 C C . VAL A 1 123 ? 9.934 10.728 8.065 1.00 96.31 123 VAL A C 1
ATOM 867 O O . VAL A 1 123 ? 10.983 10.083 8.133 1.00 96.31 123 VAL A O 1
ATOM 870 N N . CYS A 1 124 ? 8.730 10.165 8.065 1.00 96.31 124 CYS A N 1
ATOM 871 C CA . CYS A 1 124 ? 8.457 8.748 7.855 1.00 96.31 124 CYS A CA 1
ATOM 872 C C . CYS A 1 124 ? 7.890 8.554 6.442 1.00 96.31 124 CYS A C 1
ATOM 874 O O . CYS A 1 124 ? 6.983 9.282 6.036 1.00 96.31 124 CYS A O 1
ATOM 876 N N . GLY A 1 125 ? 8.387 7.561 5.707 1.00 93.88 125 GLY A N 1
ATOM 877 C CA . GLY A 1 125 ? 7.854 7.188 4.400 1.00 93.88 125 GLY A CA 1
ATOM 878 C C . GLY A 1 125 ? 6.572 6.370 4.549 1.00 93.88 125 GLY A C 1
ATOM 879 O O . GLY A 1 125 ? 6.556 5.317 5.185 1.00 93.88 125 GLY A O 1
ATOM 880 N N . CYS A 1 126 ? 5.478 6.828 3.959 1.00 92.38 126 CYS A N 1
ATOM 881 C CA . CYS A 1 126 ? 4.173 6.194 4.092 1.00 92.38 126 CYS A CA 1
ATOM 882 C C . CYS A 1 126 ? 3.639 5.802 2.720 1.00 92.38 126 CYS A C 1
ATOM 884 O O . CYS A 1 126 ? 3.590 6.635 1.818 1.00 92.38 126 CYS A O 1
ATOM 886 N N . TYR A 1 127 ? 3.178 4.565 2.555 1.00 91.31 127 TYR A N 1
ATOM 887 C CA . TYR A 1 127 ? 2.300 4.235 1.440 1.00 91.31 127 TYR A CA 1
ATOM 888 C C . TYR A 1 127 ? 1.019 5.054 1.549 1.00 91.31 127 TYR A C 1
ATOM 890 O O . TYR A 1 127 ? 0.415 5.133 2.618 1.00 91.31 127 TYR A O 1
ATOM 898 N N . GLN A 1 128 ? 0.618 5.662 0.441 1.00 90.56 128 GLN A N 1
ATOM 899 C CA . GLN A 1 128 ? -0.660 6.336 0.314 1.00 90.56 128 GLN A CA 1
ATOM 900 C C . GLN A 1 128 ? -1.755 5.279 0.233 1.00 90.56 128 GLN A C 1
ATOM 902 O O . GLN A 1 128 ? -1.708 4.393 -0.625 1.00 90.56 128 GLN A O 1
ATOM 907 N N . MET A 1 129 ? -2.751 5.402 1.101 1.00 90.50 129 MET A N 1
ATOM 908 C CA . MET A 1 129 ? -3.918 4.536 1.097 1.00 90.50 129 MET A CA 1
ATOM 909 C C . MET A 1 129 ? -5.186 5.380 0.961 1.00 90.50 129 MET A C 1
ATOM 911 O O . MET A 1 129 ? -5.224 6.551 1.345 1.00 90.50 129 MET A O 1
ATOM 915 N N . LYS A 1 130 ? -6.243 4.776 0.426 1.00 89.69 130 LYS A N 1
ATOM 916 C CA . LYS A 1 130 ? -7.598 5.326 0.422 1.00 89.69 130 LYS A CA 1
ATOM 917 C C . LYS A 1 130 ? -8.374 4.695 1.566 1.00 89.69 130 LYS A C 1
ATOM 919 O O . LYS A 1 130 ? -8.483 3.469 1.637 1.00 89.69 130 LYS A O 1
ATOM 924 N N . ALA A 1 131 ? -8.904 5.535 2.449 1.00 89.38 131 ALA A N 1
ATOM 925 C CA . ALA A 1 131 ? -9.813 5.107 3.500 1.00 89.38 131 ALA A CA 1
ATOM 926 C C . ALA A 1 131 ? -11.233 4.955 2.944 1.00 89.38 131 ALA A C 1
ATOM 928 O O . ALA A 1 131 ? -11.712 5.820 2.210 1.00 89.38 131 ALA A O 1
ATOM 929 N N . ALA A 1 132 ? -11.894 3.862 3.305 1.00 90.25 132 ALA A N 1
ATOM 930 C CA . ALA A 1 132 ? -13.288 3.608 2.986 1.00 90.25 132 ALA A CA 1
ATOM 931 C C . ALA A 1 132 ? -13.961 2.842 4.125 1.00 90.25 132 ALA A C 1
ATOM 933 O O . ALA A 1 132 ? -13.359 1.958 4.735 1.00 90.25 132 ALA A O 1
ATOM 934 N N . ASP A 1 133 ? -15.227 3.156 4.372 1.00 93.25 133 ASP A N 1
ATOM 935 C CA . ASP A 1 133 ? -16.052 2.427 5.325 1.00 93.25 133 ASP A CA 1
ATOM 936 C C . ASP A 1 133 ? -16.664 1.197 4.652 1.00 93.25 133 ASP A C 1
ATOM 938 O O . ASP A 1 133 ? -17.356 1.302 3.634 1.00 93.25 133 ASP A O 1
ATOM 942 N N . VAL A 1 134 ? -16.436 0.022 5.233 1.00 94.06 134 VAL A N 1
ATOM 943 C CA . VAL A 1 134 ? -17.018 -1.241 4.767 1.00 94.06 134 VAL A CA 1
ATOM 944 C C . VAL A 1 134 ? -18.074 -1.691 5.762 1.00 94.06 134 VAL A C 1
ATOM 946 O O . VAL A 1 134 ? -17.797 -1.835 6.954 1.00 94.06 134 VAL A O 1
ATOM 949 N N . LYS A 1 135 ? -19.297 -1.909 5.268 1.00 95.19 135 LYS A N 1
ATOM 950 C CA . LYS A 1 135 ? -20.432 -2.341 6.089 1.00 95.19 135 LYS A CA 1
ATOM 951 C C . LYS A 1 135 ? -20.146 -3.659 6.800 1.00 95.19 135 LYS A C 1
ATOM 953 O O . LYS A 1 135 ? -19.542 -4.573 6.244 1.00 95.19 135 LYS A O 1
ATOM 958 N N . THR A 1 136 ? -20.656 -3.761 8.016 1.00 94.88 136 THR A N 1
ATOM 959 C CA . THR A 1 136 ? -20.589 -4.952 8.858 1.00 94.88 136 THR A CA 1
ATOM 960 C C . THR A 1 136 ? -21.850 -5.047 9.715 1.00 94.88 136 THR A C 1
ATOM 962 O O . THR A 1 136 ? -22.647 -4.113 9.794 1.00 94.88 136 THR A O 1
ATOM 965 N N . SER A 1 137 ? -22.059 -6.189 10.362 1.00 92.62 137 SER A N 1
ATOM 966 C CA . SER A 1 137 ? -23.085 -6.314 11.403 1.00 92.62 137 SER A CA 1
ATOM 967 C C . SER A 1 137 ? -22.673 -5.516 12.650 1.00 92.62 137 SER A C 1
ATOM 969 O O . SER A 1 137 ? -21.471 -5.306 12.841 1.00 92.62 137 SER A O 1
ATOM 971 N N . PRO A 1 138 ? -23.613 -5.132 13.534 1.00 95.38 138 PRO A N 1
ATOM 972 C CA . PRO A 1 138 ? -23.308 -4.371 14.747 1.00 95.38 138 PRO A CA 1
ATOM 973 C C . PRO A 1 138 ? -22.120 -4.929 15.526 1.00 95.38 138 PRO A C 1
ATOM 975 O O . PRO A 1 138 ? -22.012 -6.143 15.705 1.00 95.38 138 PRO A O 1
ATOM 978 N N . ILE A 1 139 ? -21.220 -4.044 15.942 1.00 96.62 139 ILE A N 1
ATOM 979 C CA . ILE A 1 139 ? -20.018 -4.374 16.707 1.00 96.62 139 ILE A CA 1
ATOM 980 C C . ILE A 1 139 ? -20.277 -4.040 18.172 1.00 96.62 139 ILE A C 1
ATOM 982 O O . ILE A 1 139 ? -20.686 -2.923 18.493 1.00 96.62 139 ILE A O 1
ATOM 986 N N . ALA A 1 140 ? -20.040 -4.999 19.065 1.00 96.56 140 ALA A N 1
ATOM 987 C CA . ALA A 1 140 ? -20.341 -4.810 20.484 1.00 96.56 140 ALA A CA 1
ATOM 988 C C . ALA A 1 140 ? -19.325 -3.898 21.193 1.00 96.56 140 ALA A C 1
ATOM 990 O O . ALA A 1 140 ? -19.693 -3.102 22.055 1.00 96.56 140 ALA A O 1
ATOM 991 N N . ASN A 1 141 ? -18.039 -4.039 20.865 1.00 96.00 141 ASN A N 1
ATOM 992 C CA . ASN A 1 141 ? -16.928 -3.332 21.502 1.00 96.00 141 ASN A CA 1
ATOM 993 C C . ASN A 1 141 ? -15.641 -3.463 20.663 1.00 96.00 141 ASN A C 1
ATOM 995 O O . ASN A 1 141 ? -15.623 -4.126 19.627 1.00 96.00 141 ASN A O 1
ATOM 999 N N . GLN A 1 142 ? -14.545 -2.863 21.138 1.00 95.44 142 GLN A N 1
ATOM 1000 C CA . GLN A 1 142 ? -13.249 -2.907 20.455 1.00 95.44 142 GLN A CA 1
ATOM 1001 C C . GLN A 1 142 ? -12.730 -4.337 20.240 1.00 95.44 142 GLN A C 1
ATOM 1003 O O . GLN A 1 142 ? -12.232 -4.636 19.164 1.00 95.44 142 GLN A O 1
ATOM 1008 N N . GLN A 1 143 ? -12.892 -5.235 21.215 1.00 97.62 143 GLN A N 1
ATOM 1009 C CA . GLN A 1 143 ? -12.420 -6.618 21.094 1.00 97.62 143 GLN A CA 1
ATOM 1010 C C . GLN A 1 143 ? -13.187 -7.392 20.008 1.00 97.62 143 GLN A C 1
ATOM 1012 O O . GLN A 1 143 ? -12.620 -8.256 19.337 1.00 97.62 143 GLN A O 1
ATOM 1017 N N . ASP A 1 144 ? -14.477 -7.097 19.829 1.00 97.06 144 ASP A N 1
ATOM 1018 C CA . ASP A 1 144 ? -15.276 -7.623 18.720 1.00 97.06 144 ASP A CA 1
ATOM 1019 C C . ASP A 1 144 ? -14.807 -7.042 17.372 1.00 97.06 144 ASP A C 1
ATOM 1021 O O . ASP A 1 144 ? -14.638 -7.779 16.396 1.00 97.06 144 ASP A O 1
ATOM 1025 N N . ALA A 1 145 ? -14.490 -5.742 17.331 1.00 96.69 145 ALA A N 1
ATOM 1026 C CA . ALA A 1 145 ? -13.915 -5.094 16.151 1.00 96.69 145 ALA A CA 1
ATOM 1027 C C . ALA A 1 145 ? -12.567 -5.715 15.748 1.00 96.69 145 ALA A C 1
ATOM 1029 O O . ALA A 1 145 ? -12.386 -6.061 14.581 1.00 96.69 145 ALA A O 1
ATOM 1030 N N . ASP A 1 146 ? -11.664 -5.930 16.711 1.00 95.56 146 ASP A N 1
ATOM 1031 C CA . ASP A 1 146 ? -10.334 -6.516 16.493 1.00 95.56 146 ASP A CA 1
ATOM 1032 C C . ASP A 1 146 ? -10.413 -7.909 15.855 1.00 95.56 146 ASP A C 1
ATOM 1034 O O . ASP A 1 146 ? -9.556 -8.284 15.056 1.00 95.56 146 ASP A O 1
ATOM 1038 N N . LYS A 1 147 ? -11.460 -8.676 16.176 1.00 96.25 147 LYS A N 1
ATOM 1039 C CA . LYS A 1 147 ? -11.685 -10.014 15.613 1.00 96.25 147 LYS A CA 1
ATOM 1040 C C . LYS A 1 147 ? -12.333 -9.970 14.232 1.00 96.25 147 LYS A C 1
ATOM 1042 O O . LYS A 1 147 ? -11.997 -10.780 13.372 1.00 96.25 147 LYS A O 1
ATOM 1047 N N . ARG A 1 148 ? -13.292 -9.065 14.018 1.00 95.69 148 ARG A N 1
ATOM 1048 C CA . ARG A 1 148 ? -14.162 -9.083 12.830 1.00 95.69 148 ARG A CA 1
ATOM 1049 C C . ARG A 1 148 ? -13.674 -8.177 11.713 1.00 95.69 148 ARG A C 1
ATOM 1051 O O . ARG A 1 148 ? -13.674 -8.585 10.552 1.00 95.69 148 ARG A O 1
ATOM 1058 N N . CYS A 1 149 ? -13.264 -6.958 12.042 1.00 96.25 149 CYS A N 1
ATOM 1059 C CA . CYS A 1 149 ? -12.926 -5.959 11.040 1.00 96.25 149 CYS A CA 1
ATOM 1060 C C . CYS A 1 149 ? -11.742 -6.335 10.138 1.00 96.25 149 CYS A C 1
ATOM 1062 O O . CYS A 1 149 ? -11.825 -6.026 8.948 1.00 96.25 149 CYS A O 1
ATOM 1064 N N . PRO A 1 150 ? -10.696 -7.052 10.600 1.00 95.56 150 PRO A N 1
ATOM 1065 C CA . PRO A 1 150 ? -9.663 -7.552 9.694 1.00 95.56 150 PRO A CA 1
ATOM 1066 C C . PRO A 1 150 ? -10.227 -8.429 8.569 1.00 95.56 150 PRO A C 1
ATOM 1068 O O . PRO A 1 150 ? -9.883 -8.221 7.409 1.00 95.56 150 PRO A O 1
ATOM 1071 N N . ALA A 1 151 ? -11.145 -9.351 8.884 1.00 95.19 151 ALA A N 1
ATOM 1072 C CA . ALA A 1 151 ? -11.773 -10.221 7.889 1.00 95.19 151 ALA A CA 1
ATOM 1073 C C . ALA A 1 151 ? -12.737 -9.454 6.968 1.00 95.19 151 ALA A C 1
ATOM 1075 O O . ALA A 1 151 ? -12.741 -9.679 5.758 1.00 95.19 151 ALA A O 1
ATOM 1076 N N . VAL A 1 152 ? -13.513 -8.511 7.520 1.00 95.62 152 VAL A N 1
ATOM 1077 C CA . VAL A 1 152 ? -14.403 -7.631 6.738 1.00 95.62 152 VAL A CA 1
ATOM 1078 C C . VAL A 1 152 ? -13.602 -6.819 5.718 1.00 95.62 152 VAL A C 1
ATOM 1080 O O . VAL A 1 152 ? -13.935 -6.816 4.532 1.00 95.62 152 VAL A O 1
ATOM 1083 N N . CYS A 1 153 ? -12.515 -6.174 6.150 1.00 93.94 153 CYS A N 1
ATOM 1084 C CA . CYS A 1 153 ? -11.653 -5.412 5.253 1.00 93.94 153 CYS A CA 1
ATOM 1085 C C . CYS A 1 153 ? -10.939 -6.319 4.243 1.00 93.94 153 CYS A C 1
ATOM 1087 O O . CYS A 1 153 ? -10.885 -5.971 3.065 1.00 93.94 153 CYS A O 1
ATOM 1089 N N . ALA A 1 154 ? -10.469 -7.503 4.651 1.00 90.75 154 ALA A N 1
ATOM 1090 C CA . ALA A 1 154 ? -9.835 -8.454 3.737 1.00 90.75 154 ALA A CA 1
ATOM 1091 C C . ALA A 1 154 ? -10.786 -8.895 2.610 1.00 90.75 154 ALA A C 1
ATOM 1093 O O . ALA A 1 154 ? -10.374 -8.960 1.452 1.00 90.75 154 ALA A O 1
ATOM 1094 N N . GLY A 1 155 ? -12.074 -9.105 2.915 1.00 89.56 155 GLY A N 1
ATOM 1095 C CA . GLY A 1 155 ? -13.108 -9.366 1.906 1.00 89.56 155 GLY A CA 1
ATOM 1096 C C . GLY A 1 155 ? -13.272 -8.224 0.894 1.00 89.56 155 GLY A C 1
ATOM 1097 O O . GLY A 1 155 ? -13.547 -8.467 -0.279 1.00 89.56 155 GLY A O 1
ATOM 1098 N N . ALA A 1 156 ? -13.016 -6.986 1.320 1.00 89.31 156 ALA A N 1
ATOM 1099 C CA . ALA A 1 156 ? -12.971 -5.799 0.467 1.00 89.31 156 ALA A CA 1
ATOM 1100 C C . ALA A 1 156 ? -11.584 -5.534 -0.159 1.00 89.31 156 ALA A C 1
ATOM 1102 O O . ALA A 1 156 ? -11.369 -4.460 -0.720 1.00 89.31 156 ALA A O 1
ATOM 1103 N N . LYS A 1 157 ? -10.642 -6.489 -0.080 1.00 86.94 157 LYS A N 1
ATOM 1104 C CA . LYS A 1 157 ? -9.240 -6.345 -0.528 1.00 86.94 157 LYS A CA 1
ATOM 1105 C C . LYS A 1 157 ? -8.529 -5.149 0.117 1.00 86.94 157 LYS A C 1
ATOM 1107 O O . LYS A 1 157 ? -7.755 -4.439 -0.523 1.00 86.94 157 LYS A O 1
ATOM 1112 N N . ALA A 1 158 ? -8.822 -4.923 1.389 1.00 88.94 158 ALA A N 1
ATOM 1113 C CA . ALA A 1 158 ? -8.361 -3.792 2.170 1.00 88.94 158 ALA A CA 1
ATOM 1114 C C . ALA A 1 158 ? -7.808 -4.254 3.524 1.00 88.94 158 ALA A C 1
ATOM 1116 O O . ALA A 1 158 ? -8.094 -5.355 3.996 1.00 88.94 158 ALA A O 1
ATOM 1117 N N . THR A 1 159 ? -7.069 -3.377 4.192 1.00 88.62 159 THR A N 1
ATOM 1118 C CA . THR A 1 159 ? -6.551 -3.616 5.544 1.00 88.62 159 THR A CA 1
ATOM 1119 C C . THR A 1 159 ? -7.315 -2.768 6.544 1.00 88.62 159 THR A C 1
ATOM 1121 O O . THR A 1 159 ? -7.546 -1.583 6.315 1.00 88.62 159 THR A O 1
ATOM 1124 N N . TRP A 1 160 ? -7.704 -3.347 7.674 1.00 91.06 160 TRP A N 1
ATOM 1125 C CA . TRP A 1 160 ? -8.380 -2.592 8.722 1.00 91.06 160 TRP A CA 1
ATOM 1126 C C . TRP A 1 160 ? -7.458 -1.540 9.350 1.00 91.06 160 TRP A C 1
ATOM 1128 O O . TRP A 1 160 ? -6.319 -1.840 9.704 1.00 91.06 160 TRP A O 1
ATOM 1138 N N . ASN A 1 161 ? -7.946 -0.309 9.517 1.00 88.25 161 ASN A N 1
ATOM 1139 C CA . ASN A 1 161 ? -7.166 0.789 10.108 1.00 88.25 161 ASN A CA 1
ATOM 1140 C C . ASN A 1 161 ? -7.321 0.913 11.632 1.00 88.25 161 ASN A C 1
ATOM 1142 O O . ASN A 1 161 ? -6.788 1.846 12.244 1.00 88.25 161 ASN A O 1
ATOM 1146 N N . GLY A 1 162 ? -8.058 -0.005 12.257 1.00 90.00 162 GLY A N 1
ATOM 1147 C CA . GLY A 1 162 ? -8.375 0.047 13.681 1.00 90.00 162 GLY A CA 1
ATOM 1148 C C . GLY A 1 162 ? -9.530 0.989 14.025 1.00 90.00 162 GLY A C 1
ATOM 1149 O O . GLY A 1 162 ? -9.711 1.298 15.197 1.00 90.00 162 GLY A O 1
ATOM 1150 N N . GLN A 1 163 ? -10.261 1.525 13.044 1.00 92.12 163 GLN A N 1
ATOM 1151 C CA . GLN A 1 163 ? -11.454 2.349 13.254 1.00 92.12 163 GLN A CA 1
ATOM 1152 C C . GLN A 1 163 ? -12.712 1.550 12.932 1.00 92.12 163 GLN A C 1
ATOM 1154 O O . GLN A 1 163 ? -12.737 0.723 12.018 1.00 92.12 163 GLN A O 1
ATOM 1159 N N . TRP A 1 164 ? -13.768 1.802 13.687 1.00 95.56 164 TRP A N 1
ATOM 1160 C CA . TRP A 1 164 ? -15.085 1.226 13.470 1.00 95.56 164 TRP A CA 1
ATOM 1161 C C . TRP A 1 164 ? -16.130 2.125 14.124 1.00 95.56 164 TRP A C 1
ATOM 1163 O O . TRP A 1 164 ? -15.821 2.896 15.035 1.00 95.56 164 TRP A O 1
ATOM 1173 N N . THR A 1 165 ? -17.369 2.037 13.659 1.00 95.75 165 THR A N 1
ATOM 1174 C CA . THR A 1 165 ? -18.499 2.706 14.306 1.00 95.75 165 THR A CA 1
ATOM 1175 C C . THR A 1 165 ? -19.796 2.000 13.946 1.00 95.75 165 THR A C 1
ATOM 1177 O O . THR A 1 165 ? -19.963 1.534 12.821 1.00 95.75 165 THR A O 1
ATOM 1180 N N . ASN A 1 166 ? -20.735 1.929 14.891 1.00 95.62 166 ASN A N 1
ATOM 1181 C CA . ASN A 1 166 ? -22.095 1.459 14.610 1.00 95.62 166 ASN A CA 1
ATOM 1182 C C . ASN A 1 166 ? -22.958 2.530 13.923 1.00 95.62 166 ASN A C 1
ATOM 1184 O O . ASN A 1 166 ? -24.015 2.213 13.381 1.00 95.62 166 ASN A O 1
ATOM 1188 N N . THR A 1 167 ? -22.518 3.788 13.950 1.00 93.75 167 THR A N 1
ATOM 1189 C CA . THR A 1 167 ? -23.290 4.955 13.511 1.00 93.75 167 THR A CA 1
ATOM 1190 C C . THR A 1 167 ? -22.409 5.886 12.673 1.00 93.75 167 THR A C 1
ATOM 1192 O O . THR A 1 167 ? -22.030 6.965 13.139 1.00 93.75 167 THR A O 1
ATOM 1195 N N . PRO A 1 168 ? -22.009 5.480 11.456 1.00 90.19 168 PRO A N 1
ATOM 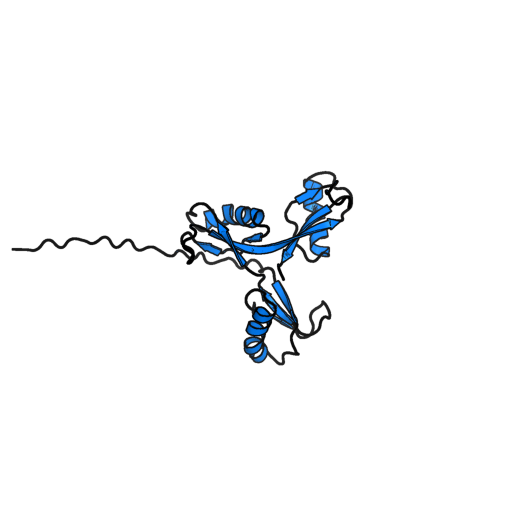1196 C CA . PRO A 1 168 ? -21.270 6.365 10.570 1.00 90.19 168 PRO A CA 1
ATOM 1197 C C . PRO A 1 168 ? -22.156 7.538 10.117 1.00 90.19 168 PRO A C 1
ATOM 1199 O O . PRO A 1 168 ? -23.369 7.359 9.960 1.00 90.19 168 PRO A O 1
ATOM 1202 N N . PRO A 1 169 ? -21.574 8.715 9.818 1.00 85.44 169 PRO A N 1
ATOM 1203 C CA . PRO A 1 169 ? -22.324 9.884 9.344 1.00 85.44 169 PRO A CA 1
ATOM 1204 C C . PRO A 1 169 ? -23.149 9.632 8.074 1.00 85.44 169 PRO A C 1
ATOM 1206 O O . PRO A 1 169 ? -24.142 10.307 7.832 1.00 85.44 169 PRO A O 1
ATOM 1209 N N . SER A 1 170 ? -22.753 8.645 7.269 1.00 83.31 170 SER A N 1
ATOM 1210 C CA . SER A 1 170 ? -23.455 8.230 6.052 1.00 83.31 170 SER A CA 1
ATOM 1211 C C . SER A 1 170 ? -24.792 7.521 6.307 1.00 83.31 170 SER A C 1
ATOM 1213 O O . SER A 1 170 ? -25.531 7.276 5.356 1.00 83.31 170 SER A O 1
ATOM 1215 N N . GLY A 1 171 ? -25.092 7.123 7.551 1.00 82.00 171 GLY A N 1
ATOM 1216 C CA . GLY A 1 171 ? -26.280 6.328 7.882 1.00 82.00 171 GLY A CA 1
ATOM 1217 C C . GLY A 1 171 ? -26.233 4.886 7.359 1.00 82.00 171 GLY A C 1
ATOM 1218 O O . GLY A 1 171 ? -27.226 4.168 7.427 1.00 82.00 171 GLY A O 1
ATOM 1219 N N . ALA A 1 172 ? -25.080 4.432 6.856 1.00 78.06 172 ALA A N 1
ATOM 1220 C CA . ALA A 1 172 ? -24.894 3.145 6.183 1.00 78.06 172 ALA A CA 1
ATOM 1221 C C . ALA A 1 172 ? -25.024 1.896 7.094 1.00 78.06 172 ALA A C 1
ATOM 1223 O O . ALA A 1 172 ? -24.866 0.775 6.602 1.00 78.06 172 ALA A O 1
ATOM 1224 N N . GLY A 1 173 ? -25.343 2.073 8.380 1.00 85.81 173 GLY A N 1
ATOM 1225 C CA . GLY A 1 173 ? -25.266 1.041 9.416 1.00 85.81 173 GLY A CA 1
ATOM 1226 C C . GLY A 1 173 ? -23.833 0.854 9.931 1.00 85.81 173 GLY A C 1
ATOM 1227 O O . GLY A 1 173 ? -22.962 1.644 9.582 1.00 85.81 173 GLY A O 1
ATOM 1228 N N . PRO A 1 174 ? -23.559 -0.161 10.759 1.00 95.38 174 PRO A N 1
ATOM 1229 C CA . PRO A 1 174 ? -22.228 -0.394 11.308 1.00 95.38 174 PRO A CA 1
ATOM 1230 C C . PRO A 1 174 ? -21.158 -0.613 10.238 1.00 95.38 174 PRO A C 1
ATOM 1232 O O . PRO A 1 174 ? -21.397 -1.293 9.238 1.00 95.38 174 PRO A O 1
ATOM 1235 N N . VAL A 1 175 ? -19.966 -0.059 10.452 1.00 96.56 175 VAL A N 1
ATOM 1236 C CA . VAL A 1 175 ? -18.851 -0.107 9.496 1.00 96.56 175 VAL A CA 1
ATOM 1237 C C . VAL A 1 175 ? -17.508 -0.368 10.173 1.00 96.56 175 VAL A C 1
ATOM 1239 O O . VAL A 1 175 ? -17.276 0.017 11.322 1.00 96.56 175 VAL A O 1
ATOM 1242 N N . CYS A 1 176 ? -16.603 -0.986 9.417 1.00 96.19 176 CYS A N 1
ATOM 1243 C CA . CYS A 1 176 ? -15.172 -1.035 9.690 1.00 96.19 176 CYS A CA 1
ATOM 1244 C C . CYS A 1 176 ? -14.449 -0.059 8.750 1.00 96.19 176 CYS A C 1
ATOM 1246 O O . CYS A 1 176 ? -14.699 -0.068 7.544 1.00 96.19 176 CYS A O 1
ATOM 1248 N N . GLY A 1 177 ? -13.531 0.746 9.284 1.00 93.38 177 GLY A N 1
ATOM 1249 C CA . GLY A 1 177 ? -12.670 1.620 8.491 1.00 93.38 177 GLY A CA 1
ATOM 1250 C C . GLY A 1 177 ? -11.550 0.818 7.830 1.00 93.38 177 GLY A C 1
ATOM 1251 O O . GLY A 1 177 ? -10.680 0.262 8.504 1.00 93.38 177 GLY A O 1
ATOM 1252 N N . CYS A 1 178 ? -11.553 0.745 6.508 1.00 92.75 178 CYS A N 1
ATOM 1253 C CA . CYS A 1 178 ? -10.608 -0.052 5.740 1.00 92.75 178 CYS A CA 1
ATOM 1254 C C . CYS A 1 178 ? -9.717 0.837 4.863 1.00 92.75 178 CYS A C 1
ATOM 1256 O O . CYS A 1 178 ? -10.145 1.874 4.363 1.00 92.75 178 CYS A O 1
ATOM 1258 N N . LEU A 1 179 ? -8.467 0.424 4.669 1.00 90.94 179 LEU A N 1
ATOM 1259 C CA . LEU A 1 179 ? -7.471 1.086 3.832 1.00 90.94 179 LEU A CA 1
ATOM 1260 C C . LEU A 1 179 ? -7.169 0.219 2.619 1.00 90.94 179 LEU A C 1
ATOM 1262 O O . LEU A 1 179 ? -6.748 -0.929 2.759 1.00 90.94 179 LEU A O 1
ATOM 1266 N N . THR A 1 180 ? -7.334 0.789 1.434 1.00 89.88 180 THR A N 1
ATOM 1267 C CA . THR A 1 180 ? -6.890 0.184 0.174 1.00 89.88 180 THR A CA 1
ATOM 1268 C C . THR A 1 180 ? -5.678 0.939 -0.357 1.00 89.88 180 THR A C 1
ATOM 1270 O O . THR A 1 180 ? -5.578 2.143 -0.121 1.00 89.88 180 THR A O 1
ATOM 1273 N N . PRO A 1 181 ? -4.734 0.278 -1.044 1.00 87.00 181 PRO A N 1
ATOM 1274 C CA . PRO A 1 181 ? -3.630 0.975 -1.691 1.00 87.00 181 PRO A CA 1
ATOM 1275 C C . PRO A 1 181 ? -4.159 2.064 -2.626 1.00 87.00 181 PRO A C 1
ATOM 1277 O O . PRO A 1 181 ? -5.111 1.826 -3.370 1.00 87.00 181 PRO A O 1
ATOM 1280 N N . SER A 1 182 ? -3.551 3.254 -2.607 1.00 82.81 182 SER A N 1
ATOM 1281 C CA . SER A 1 182 ? -3.850 4.299 -3.591 1.00 82.81 182 SER A CA 1
ATOM 1282 C 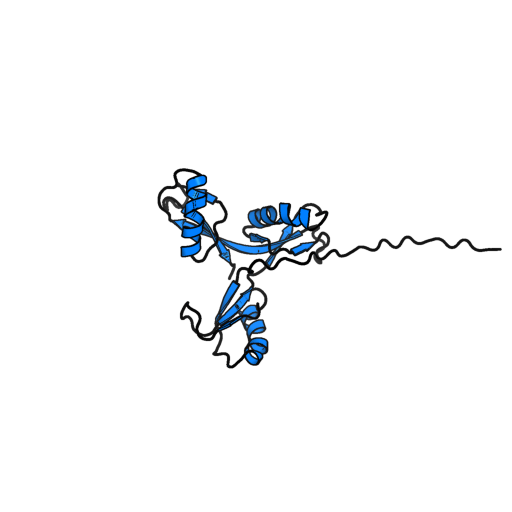C . SER A 1 182 ? -3.258 3.928 -4.951 1.00 82.81 182 SER A C 1
ATOM 1284 O O . SER A 1 182 ? -2.202 4.428 -5.349 1.00 82.81 182 SER A O 1
ATOM 1286 N N . CYS A 1 183 ? -3.976 3.036 -5.625 1.00 80.19 183 CYS A N 1
ATOM 1287 C CA . CYS A 1 183 ? -4.055 2.888 -7.066 1.00 80.19 183 CYS A CA 1
ATOM 1288 C C . CYS A 1 183 ? -5.247 3.773 -7.515 1.00 80.19 183 CYS A C 1
ATOM 1290 O O . CYS A 1 183 ? -5.046 4.692 -8.323 1.00 80.19 183 CYS A O 1
#

Foldseek 3Di:
DDDDDDDDPDPPPPFPWDDFDPPPFAKDWQDDDDAPDLVSCVVPQQVSCVVVVAAGFPSDWDQADPVRPGTTTIHGFDKDWFDDADAPDLVSCVPPLQVSQLVVLFGFRSTWGQQPPVRPGTTTITFHWDKDWFDDADAPDLVSCVVPLQVSQVVVVWGFSSDWDQQDPVNRGTTTITIHGPD

Secondary structure (DSSP, 8-state):
-----------------PPPP-----EEEEE-SPP-SHHHHHHHHHHHHHHTT-S-EEEEEESS-TT-S-SEEEEEPPEEEEE-SPP-SHHHHHHHHHHHHHHTTEEEEEEEESS-TT---SEEEEEEEEEEEEE-SPP-SHHHHHHHHHHHHHHTT-EEEEEEESS-TT---SEEEEEEE--